Protein AF-A0A2G8JPI4-F1 (afdb_monomer_lite)

Structure (mmCIF, N/CA/C/O backbone):
data_AF-A0A2G8JPI4-F1
#
_entry.id   AF-A0A2G8JPI4-F1
#
loop_
_atom_site.group_PDB
_atom_site.id
_atom_site.type_symbol
_atom_site.label_atom_id
_atom_site.label_alt_id
_atom_site.label_comp_id
_atom_site.label_asym_id
_atom_site.label_entity_id
_atom_site.label_seq_id
_atom_site.pdbx_PDB_ins_code
_atom_site.Cartn_x
_atom_site.Cartn_y
_atom_site.Cartn_z
_atom_site.occupancy
_atom_site.B_iso_or_equiv
_atom_site.auth_seq_id
_atom_site.auth_comp_id
_atom_site.auth_asym_id
_atom_site.auth_atom_id
_atom_site.pdbx_PDB_model_num
ATOM 1 N N . MET A 1 1 ? -6.021 17.918 20.365 1.00 52.72 1 MET A N 1
ATOM 2 C CA . MET A 1 1 ? -4.608 18.289 20.134 1.00 52.72 1 MET A CA 1
ATOM 3 C C . MET A 1 1 ? -3.878 18.309 21.466 1.00 52.72 1 MET A C 1
ATOM 5 O O . MET A 1 1 ? -3.669 19.370 22.038 1.00 52.72 1 MET A O 1
ATOM 9 N N . GLY A 1 2 ? -3.569 17.142 22.024 1.00 67.56 2 GLY A N 1
ATOM 10 C CA . GLY A 1 2 ? -2.947 17.093 23.340 1.00 67.56 2 GLY A CA 1
ATOM 11 C C . GLY A 1 2 ? -2.645 15.677 23.785 1.00 67.56 2 GLY A C 1
ATOM 12 O O . GLY A 1 2 ? -3.552 14.966 24.190 1.00 67.56 2 GLY A O 1
ATOM 13 N N . SER A 1 3 ? -1.364 15.316 23.748 1.00 59.25 3 SER A N 1
ATOM 14 C CA . SER A 1 3 ? -0.726 14.437 24.732 1.00 59.25 3 SER 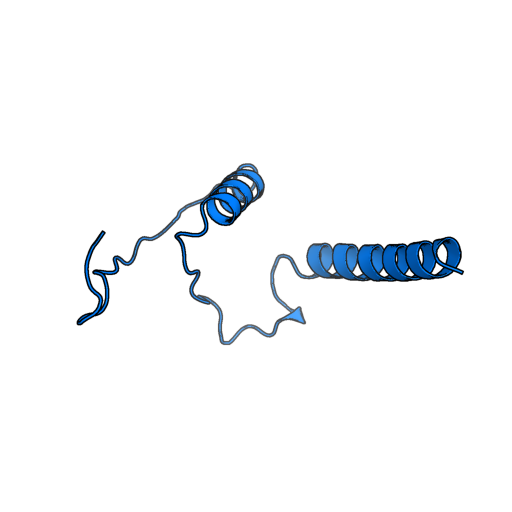A CA 1
ATOM 15 C C . SER A 1 3 ? 0.799 14.442 24.528 1.00 59.25 3 SER A C 1
ATOM 17 O O . SER A 1 3 ? 1.418 13.466 24.143 1.00 59.25 3 SER A O 1
ATOM 19 N N . LEU A 1 4 ? 1.466 15.562 24.828 1.00 74.81 4 LEU A N 1
ATOM 20 C CA . LEU A 1 4 ? 2.943 15.581 24.875 1.00 74.81 4 LEU A CA 1
ATOM 21 C C . LEU A 1 4 ? 3.516 14.631 25.948 1.00 74.81 4 LEU A C 1
ATOM 23 O O . LEU A 1 4 ? 4.686 14.272 25.899 1.00 74.81 4 LEU A O 1
ATOM 27 N N . PHE A 1 5 ? 2.692 14.229 26.922 1.00 83.88 5 PHE A N 1
ATOM 28 C CA . PHE A 1 5 ? 3.099 13.423 28.075 1.00 83.88 5 PHE A CA 1
ATOM 29 C C . PHE A 1 5 ? 2.671 11.944 28.018 1.00 83.88 5 PHE A C 1
ATOM 31 O O . PHE A 1 5 ? 3.143 11.155 28.838 1.00 83.88 5 PHE A O 1
ATOM 38 N N . ARG A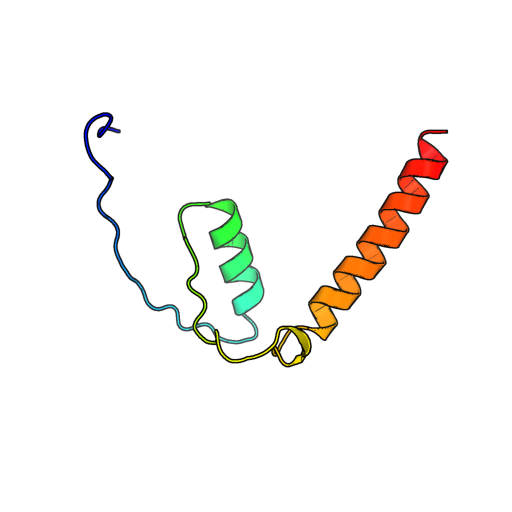 1 6 ? 1.757 11.550 27.118 1.00 84.88 6 ARG A N 1
ATOM 39 C CA . ARG A 1 6 ? 1.192 10.186 27.036 1.00 84.88 6 ARG A CA 1
ATOM 40 C C . ARG A 1 6 ? 0.903 9.814 25.584 1.00 84.88 6 ARG A C 1
ATOM 42 O O . ARG A 1 6 ? 0.795 10.692 24.750 1.00 84.88 6 ARG A O 1
ATOM 49 N N . SER A 1 7 ? 0.812 8.524 25.279 1.00 89.44 7 SER A N 1
ATOM 50 C CA . SER A 1 7 ? 0.409 8.075 23.942 1.00 89.44 7 SER A CA 1
ATOM 51 C C . SER A 1 7 ? -1.073 8.366 23.705 1.00 89.44 7 SER A C 1
ATOM 53 O O . SER A 1 7 ? -1.865 8.305 24.647 1.00 89.44 7 SER A O 1
ATOM 55 N N . GLU A 1 8 ? -1.442 8.647 22.457 1.00 88.88 8 GLU A N 1
ATOM 56 C CA . GLU A 1 8 ? -2.847 8.751 22.064 1.00 88.88 8 GLU A CA 1
ATOM 57 C C . GLU A 1 8 ? -3.551 7.390 22.169 1.00 88.88 8 GLU A C 1
ATOM 59 O O . GLU A 1 8 ? -2.925 6.327 22.078 1.00 88.88 8 GLU A O 1
ATOM 64 N N . GLU A 1 9 ? -4.864 7.421 22.393 1.00 89.75 9 GLU A N 1
ATOM 65 C CA . GLU A 1 9 ? -5.672 6.207 22.433 1.00 89.75 9 GLU A CA 1
ATOM 66 C C . GLU A 1 9 ? -5.767 5.587 21.037 1.00 89.75 9 GLU A C 1
ATOM 68 O O . GLU A 1 9 ? -6.154 6.238 20.069 1.00 89.75 9 GLU A O 1
ATOM 73 N N . MET A 1 10 ? -5.437 4.299 20.943 1.00 92.56 10 MET A N 1
ATOM 74 C CA . MET A 1 10 ? -5.470 3.546 19.692 1.00 92.56 10 MET A CA 1
ATOM 75 C C . MET A 1 10 ? -6.621 2.544 19.716 1.00 92.56 10 MET A C 1
ATOM 77 O O . MET A 1 10 ? -6.833 1.855 20.716 1.00 92.56 10 MET A O 1
ATOM 81 N N . CYS A 1 11 ? -7.320 2.390 18.592 1.00 94.19 11 CYS A N 1
ATOM 82 C CA . CYS A 1 11 ? -8.346 1.366 18.420 1.00 94.19 11 CYS A CA 1
ATOM 83 C C . CYS A 1 11 ? -7.932 0.341 17.355 1.00 94.19 11 CYS A C 1
ATOM 85 O O . CYS A 1 11 ? -7.271 0.659 16.365 1.00 94.19 11 CYS A O 1
ATOM 87 N N . LYS A 1 12 ? -8.314 -0.925 17.563 1.00 93.94 12 LYS A N 1
ATOM 88 C CA . LYS A 1 12 ? -8.148 -1.978 16.557 1.00 93.94 12 LYS A CA 1
ATOM 89 C C . LYS A 1 12 ? -9.467 -2.150 15.813 1.00 93.94 12 LYS A C 1
ATOM 91 O O . LYS A 1 12 ? -10.424 -2.668 16.379 1.00 93.94 12 LYS A O 1
ATOM 96 N N . ALA A 1 13 ? -9.485 -1.766 14.543 1.00 93.25 13 ALA A N 1
ATOM 97 C CA . ALA A 1 13 ? -10.600 -2.019 13.638 1.00 93.25 13 ALA A CA 1
ATOM 98 C C . ALA A 1 13 ? -10.275 -3.170 12.673 1.00 93.25 13 ALA A C 1
ATOM 100 O O . ALA A 1 13 ? -9.109 -3.429 12.364 1.00 93.25 13 ALA A O 1
ATOM 101 N N . GLN A 1 14 ? -11.310 -3.861 12.194 1.00 94.56 14 GLN A N 1
ATOM 102 C CA . GLN A 1 14 ? -11.201 -4.880 11.152 1.00 94.56 14 GLN A CA 1
ATOM 103 C C . GLN A 1 14 ? -11.937 -4.397 9.903 1.00 94.56 14 GLN A C 1
ATOM 105 O O . GLN A 1 14 ? -13.118 -4.066 9.965 1.00 94.56 14 GLN A O 1
ATOM 110 N N . LEU A 1 15 ? -11.228 -4.353 8.777 1.00 92.75 15 LEU A N 1
ATOM 111 C CA . LEU A 1 15 ? -11.754 -3.893 7.495 1.00 92.75 15 LEU A CA 1
ATOM 112 C C . LEU A 1 15 ? -12.099 -5.096 6.615 1.00 92.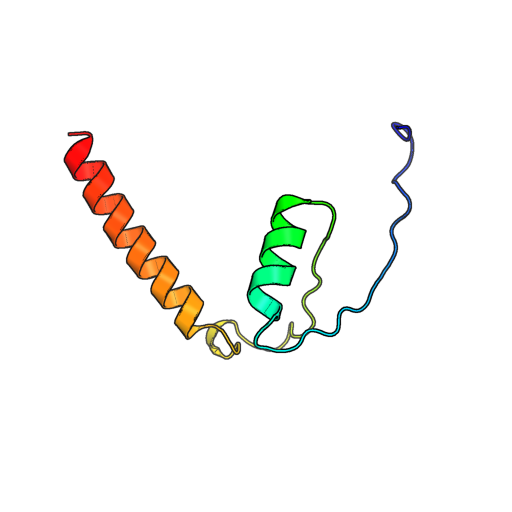75 15 LEU A C 1
ATOM 114 O O . LEU A 1 15 ? -11.275 -5.994 6.436 1.00 92.75 15 LEU A O 1
ATOM 118 N N . PHE A 1 16 ? -13.298 -5.088 6.039 1.00 94.44 16 PHE A N 1
ATOM 119 C CA . PHE A 1 16 ? -13.725 -6.051 5.029 1.00 94.44 16 PHE A CA 1
ATOM 120 C C . PHE A 1 16 ? -13.936 -5.304 3.718 1.00 94.44 16 PHE A C 1
ATOM 122 O O . PHE A 1 16 ? -14.808 -4.445 3.624 1.00 94.44 16 PHE A O 1
ATOM 129 N N . LEU A 1 17 ? -13.112 -5.612 2.718 1.00 94.00 17 LEU A N 1
ATOM 130 C CA . LEU A 1 17 ? -13.109 -4.923 1.431 1.00 94.00 17 LEU A CA 1
ATOM 131 C C . LEU A 1 17 ? -13.408 -5.914 0.308 1.00 94.00 17 LEU A C 1
ATOM 133 O O . LEU A 1 17 ? -12.846 -7.011 0.263 1.00 94.00 17 LEU A O 1
ATOM 137 N N . GLN A 1 18 ? -14.274 -5.510 -0.619 1.00 95.62 18 GLN A N 1
ATOM 138 C CA . GLN A 1 18 ? -14.440 -6.214 -1.888 1.00 95.62 18 GLN A CA 1
ATOM 139 C C . GLN A 1 18 ? -13.233 -5.942 -2.790 1.00 95.62 18 GLN A C 1
ATOM 141 O O . GLN A 1 18 ? -12.642 -4.867 -2.732 1.00 95.62 18 GLN A O 1
ATOM 146 N N . SER A 1 19 ? -12.865 -6.907 -3.639 1.00 90.69 19 SER A N 1
ATOM 147 C CA . SER A 1 19 ? -11.638 -6.808 -4.449 1.00 90.69 19 SER A CA 1
ATOM 148 C C . SER A 1 19 ? -11.647 -5.613 -5.413 1.00 90.69 19 SER A C 1
ATOM 150 O O . SER A 1 19 ? -10.594 -5.033 -5.646 1.00 90.69 19 SER A O 1
ATOM 152 N N . GLU A 1 20 ? -12.816 -5.215 -5.918 1.00 93.69 20 GLU A N 1
ATOM 153 C CA . GLU A 1 20 ? -12.968 -4.078 -6.839 1.00 93.69 20 GLU A CA 1
ATOM 154 C C . GLU A 1 20 ? -12.782 -2.721 -6.142 1.00 93.69 20 GLU A C 1
ATOM 156 O O . GLU A 1 20 ? -12.172 -1.816 -6.702 1.00 93.69 20 GLU A O 1
ATOM 161 N N . ALA A 1 21 ? -13.245 -2.596 -4.895 1.00 94.38 21 ALA A N 1
ATOM 162 C CA . ALA A 1 21 ? -13.130 -1.371 -4.101 1.00 94.38 21 ALA A CA 1
ATOM 163 C C . ALA A 1 21 ? -11.853 -1.319 -3.244 1.00 94.38 21 ALA A C 1
ATOM 165 O O . ALA A 1 21 ? -11.528 -0.285 -2.669 1.00 94.38 21 ALA A O 1
ATOM 166 N N . ALA A 1 22 ? -11.112 -2.427 -3.132 1.00 94.12 22 ALA A N 1
ATOM 167 C CA . ALA A 1 22 ? -9.954 -2.509 -2.249 1.00 94.12 22 ALA A CA 1
ATOM 168 C C . ALA A 1 22 ? -8.878 -1.472 -2.599 1.00 94.12 22 ALA A C 1
ATOM 170 O O . ALA A 1 22 ? -8.320 -0.855 -1.696 1.00 94.12 22 ALA A O 1
ATOM 171 N N . TYR A 1 23 ? -8.610 -1.255 -3.891 1.00 93.75 23 TYR A N 1
ATOM 172 C CA . TYR A 1 23 ? -7.591 -0.300 -4.326 1.00 93.75 23 TYR A CA 1
ATOM 173 C C . TYR A 1 23 ? -7.958 1.142 -3.958 1.00 93.75 23 TYR A C 1
ATOM 175 O O . TYR A 1 23 ? -7.157 1.830 -3.330 1.00 93.75 23 TYR A O 1
ATOM 183 N N . SER A 1 24 ? -9.174 1.584 -4.297 1.00 96.25 24 SER A N 1
ATOM 184 C CA . SER A 1 24 ? -9.624 2.947 -4.003 1.00 96.25 24 SER A CA 1
ATOM 185 C C . SER A 1 24 ? -9.678 3.196 -2.500 1.00 96.25 24 SER A C 1
ATOM 187 O O . SER A 1 24 ? -9.080 4.153 -2.026 1.00 96.25 24 SER A O 1
ATOM 189 N N . CYS A 1 25 ? -10.286 2.294 -1.724 1.00 95.62 25 CYS A N 1
ATOM 190 C CA . CYS A 1 25 ? -10.354 2.446 -0.271 1.00 95.62 25 CYS A CA 1
ATOM 191 C C . CYS A 1 25 ? -8.966 2.532 0.379 1.00 95.62 25 CYS A C 1
ATOM 193 O O . CYS A 1 25 ? -8.765 3.345 1.276 1.00 95.62 25 CYS A O 1
ATOM 195 N N . VAL A 1 26 ? -8.002 1.708 -0.047 1.00 95.25 26 VAL A N 1
ATOM 196 C CA . VAL A 1 26 ? -6.640 1.748 0.513 1.00 95.25 26 VAL A CA 1
ATOM 197 C C . VAL A 1 26 ? -5.895 3.019 0.095 1.00 95.25 26 VAL A C 1
ATOM 199 O O . VAL A 1 26 ? -5.148 3.553 0.911 1.00 95.25 26 VAL A O 1
ATOM 202 N N . SER A 1 27 ? -6.124 3.528 -1.120 1.00 95.88 27 SER A N 1
ATOM 203 C CA . SER A 1 27 ? -5.563 4.807 -1.578 1.00 95.88 27 SER A CA 1
ATOM 204 C C . SER A 1 27 ? -6.013 5.963 -0.683 1.00 95.88 27 SER A C 1
ATOM 206 O O . SER A 1 27 ? -5.175 6.663 -0.123 1.00 95.88 27 SER A O 1
ATOM 208 N N . GLU A 1 28 ? -7.322 6.090 -0.454 1.00 96.06 28 GLU A N 1
ATOM 209 C CA . GLU A 1 28 ? -7.903 7.133 0.406 1.00 96.06 28 GLU A CA 1
ATOM 210 C C . GLU A 1 28 ? -7.400 7.028 1.857 1.00 96.06 28 GLU A C 1
ATOM 212 O O . GLU A 1 28 ? -7.051 8.022 2.491 1.00 96.06 28 GLU A O 1
ATOM 217 N N . LEU A 1 29 ? -7.297 5.805 2.397 1.00 95.50 29 LEU A N 1
ATOM 218 C CA . LEU A 1 29 ? -6.722 5.583 3.731 1.00 95.50 29 LEU A CA 1
ATOM 219 C C . LEU A 1 29 ? -5.243 5.991 3.807 1.00 95.50 29 LEU A C 1
ATOM 221 O O . LEU A 1 29 ? -4.794 6.463 4.854 1.00 95.50 29 LEU A O 1
ATOM 225 N N . GLY A 1 30 ? -4.495 5.805 2.717 1.00 95.19 30 GLY A N 1
ATOM 226 C CA . GLY A 1 30 ? -3.109 6.246 2.592 1.00 95.19 30 GLY A CA 1
ATOM 227 C C . GLY A 1 30 ? -2.977 7.768 2.584 1.00 95.19 30 GLY A C 1
ATOM 228 O O . GLY A 1 30 ? -2.087 8.294 3.248 1.00 95.19 30 GLY A O 1
ATOM 229 N N . GLU A 1 31 ? -3.888 8.470 1.906 1.00 96.44 31 GLU A N 1
ATOM 230 C CA . GLU A 1 31 ? -3.939 9.938 1.886 1.00 96.44 31 GLU A CA 1
ATOM 231 C C . GLU A 1 31 ? -4.312 10.529 3.251 1.00 96.44 31 GLU A C 1
ATOM 233 O O . GLU A 1 31 ? -3.732 11.531 3.668 1.00 96.44 31 GLU A O 1
ATOM 238 N N . LEU A 1 32 ? -5.224 9.881 3.987 1.00 95.25 32 LEU A N 1
ATOM 239 C CA . LEU A 1 32 ? -5.558 10.277 5.358 1.00 95.25 32 LEU A CA 1
ATOM 240 C C . LEU A 1 32 ? -4.374 10.099 6.322 1.00 95.25 32 LEU A C 1
ATOM 242 O O . LEU A 1 32 ? -4.204 10.906 7.232 1.00 95.25 32 LEU A O 1
ATOM 246 N N . GLY A 1 33 ? -3.572 9.038 6.164 1.00 93.31 33 GLY A N 1
ATOM 247 C CA . GLY A 1 33 ? -2.352 8.815 6.954 1.00 93.31 33 GLY A CA 1
ATOM 248 C C . GLY A 1 33 ? -2.573 8.473 8.437 1.00 93.31 33 GLY A C 1
ATOM 249 O O . GLY A 1 33 ? -1.638 8.542 9.230 1.00 93.31 33 GLY A O 1
ATOM 250 N N . LEU A 1 34 ? -3.796 8.096 8.828 1.00 92.38 34 LEU A N 1
ATOM 251 C CA . LEU A 1 34 ? -4.186 7.833 10.226 1.00 92.38 34 LEU A CA 1
ATOM 252 C C . LEU A 1 34 ? -4.229 6.341 10.594 1.00 92.38 34 LEU A C 1
ATOM 254 O O . LEU A 1 34 ? -4.567 5.986 11.722 1.00 92.38 34 LEU A O 1
ATOM 258 N N . VAL A 1 35 ? -3.940 5.448 9.645 1.00 94.44 35 VAL A N 1
ATOM 259 C CA . 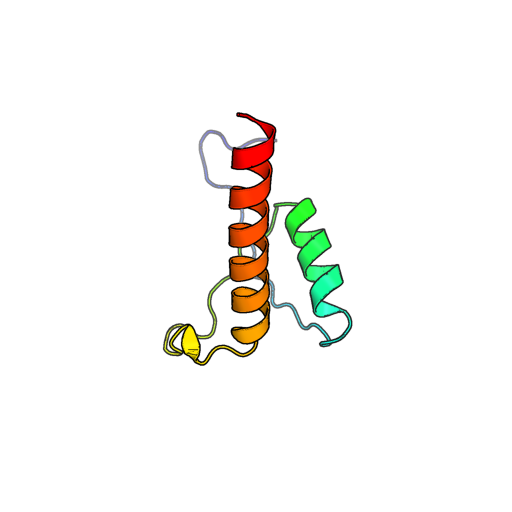VAL A 1 35 ? -4.123 4.001 9.815 1.00 94.44 35 VAL A CA 1
ATOM 260 C C . VAL A 1 35 ? -2.788 3.272 9.775 1.00 94.44 35 VAL A C 1
ATOM 262 O O . VAL A 1 35 ? -1.971 3.479 8.883 1.00 94.44 35 VAL A O 1
ATOM 265 N N . GLN A 1 36 ? -2.601 2.344 10.715 1.00 94.44 36 GLN A N 1
ATOM 266 C CA . GLN A 1 36 ? -1.483 1.406 10.715 1.00 94.44 36 GLN A CA 1
ATOM 267 C C . GLN A 1 36 ? -1.978 -0.010 10.401 1.00 94.44 36 GLN A C 1
ATOM 269 O O . GLN A 1 36 ? -2.701 -0.622 11.191 1.00 94.44 36 GLN A O 1
ATOM 274 N N . PHE A 1 37 ? -1.557 -0.558 9.260 1.00 94.56 37 PHE A N 1
ATOM 275 C CA . PHE A 1 37 ? -1.867 -1.940 8.895 1.00 94.56 37 PHE A CA 1
ATOM 276 C C . PHE A 1 37 ? -1.027 -2.933 9.706 1.00 94.56 37 PHE A C 1
ATOM 278 O O . PHE A 1 37 ? 0.162 -2.724 9.945 1.00 94.56 37 PHE A O 1
ATOM 285 N N . ARG A 1 38 ? -1.650 -4.046 10.104 1.00 94.50 38 ARG A N 1
ATOM 286 C CA . ARG A 1 38 ? -0.959 -5.191 10.709 1.00 94.50 38 ARG A CA 1
ATOM 287 C C . ARG A 1 38 ? -0.853 -6.327 9.707 1.00 94.50 38 ARG A C 1
ATOM 289 O O . ARG A 1 38 ? -1.818 -6.620 9.004 1.00 94.50 38 ARG A O 1
ATOM 296 N N . ASP A 1 39 ? 0.300 -6.986 9.691 1.00 93.56 39 ASP A N 1
ATOM 297 C CA . ASP A 1 39 ? 0.481 -8.193 8.894 1.00 93.56 39 ASP A CA 1
ATOM 298 C C . ASP A 1 39 ? -0.335 -9.341 9.502 1.00 93.56 39 ASP A C 1
ATOM 300 O O . ASP A 1 39 ? -0.117 -9.743 10.646 1.00 93.56 39 ASP A O 1
ATOM 304 N N . LEU A 1 40 ? -1.310 -9.834 8.740 1.00 92.00 40 LEU A N 1
ATOM 305 C CA . LEU A 1 40 ? -2.125 -10.990 9.110 1.00 92.00 40 LEU A CA 1
ATOM 306 C C . LEU A 1 40 ? -1.485 -12.314 8.671 1.00 92.00 40 LEU A C 1
ATOM 308 O O . LEU A 1 40 ? -1.898 -13.364 9.151 1.00 92.00 40 LEU A O 1
ATOM 312 N N . ASN A 1 41 ? -0.490 -12.275 7.779 1.00 91.81 41 ASN A N 1
ATOM 313 C CA . ASN A 1 41 ? 0.132 -13.450 7.172 1.00 91.81 41 ASN A CA 1
ATOM 314 C C . ASN A 1 41 ? 1.665 -13.446 7.367 1.00 91.81 41 ASN A C 1
ATOM 316 O O . ASN A 1 41 ? 2.400 -13.480 6.371 1.00 91.81 41 ASN A O 1
ATOM 320 N N . PRO A 1 42 ? 2.171 -13.432 8.618 1.00 91.06 42 PRO A N 1
ATOM 321 C CA . PRO A 1 42 ? 3.611 -13.371 8.884 1.00 91.06 42 PRO A CA 1
ATOM 322 C C . PRO A 1 42 ? 4.364 -14.615 8.386 1.00 91.06 42 PRO A C 1
ATOM 324 O O . PRO A 1 42 ? 5.496 -14.510 7.928 1.00 91.06 42 PRO A O 1
ATOM 327 N N . GLU A 1 43 ? 3.716 -15.781 8.397 1.00 93.00 43 GLU A N 1
ATOM 328 C CA . GLU A 1 43 ? 4.299 -17.053 7.942 1.00 93.00 43 GLU A CA 1
ATOM 329 C C . GLU A 1 43 ? 4.399 -17.159 6.410 1.00 93.00 43 GLU A C 1
ATOM 331 O O . GLU A 1 43 ? 5.084 -18.026 5.860 1.00 93.00 43 GLU A O 1
ATOM 336 N N . VAL A 1 44 ? 3.690 -16.290 5.680 1.00 91.69 44 VAL A N 1
ATOM 337 C CA . VAL A 1 44 ? 3.660 -16.332 4.218 1.00 91.69 44 VAL A CA 1
ATOM 338 C C . VAL A 1 44 ? 4.793 -15.482 3.662 1.00 91.69 44 VAL A C 1
ATOM 340 O O . VAL A 1 44 ? 4.772 -14.249 3.719 1.00 91.69 44 VAL A O 1
ATOM 343 N N . ASN A 1 45 ? 5.753 -16.165 3.037 1.00 90.50 45 ASN A N 1
ATOM 344 C CA . ASN A 1 45 ? 6.857 -15.535 2.321 1.00 90.50 45 ASN A CA 1
ATOM 345 C C . ASN A 1 45 ? 6.338 -14.514 1.287 1.00 90.50 45 ASN A C 1
ATOM 347 O O . ASN A 1 45 ? 5.357 -14.772 0.583 1.00 90.50 45 ASN A O 1
ATOM 351 N N . ALA A 1 46 ? 7.030 -13.381 1.156 1.00 87.19 46 ALA A N 1
ATOM 352 C CA . ALA A 1 46 ? 6.689 -12.275 0.264 1.00 87.19 46 ALA A CA 1
ATOM 353 C C . ALA A 1 46 ? 6.382 -12.727 -1.176 1.00 87.19 46 ALA A C 1
ATOM 355 O O . ALA A 1 46 ? 5.439 -12.238 -1.793 1.00 87.19 46 ALA A O 1
ATOM 356 N N . PHE A 1 47 ? 7.109 -13.728 -1.683 1.00 87.00 47 PHE A N 1
ATOM 357 C CA . PHE A 1 47 ? 6.935 -14.251 -3.042 1.00 87.00 47 PHE A CA 1
ATOM 358 C C . PHE A 1 47 ? 5.634 -15.019 -3.286 1.00 87.00 47 PHE A C 1
ATOM 360 O O . PHE A 1 47 ? 5.259 -15.228 -4.435 1.00 87.00 47 PHE A O 1
ATOM 367 N N . ARG A 1 48 ? 4.965 -15.474 -2.223 1.00 87.38 48 ARG A N 1
ATOM 368 C CA . ARG A 1 48 ? 3.708 -16.231 -2.301 1.00 87.38 48 ARG A CA 1
ATOM 369 C C . ARG A 1 48 ? 2.487 -15.373 -1.971 1.00 87.38 48 ARG A C 1
ATOM 371 O O . ARG A 1 48 ? 1.377 -15.894 -1.904 1.00 87.38 48 ARG A O 1
ATOM 378 N N . ARG A 1 49 ? 2.673 -14.070 -1.734 1.00 91.81 49 ARG A N 1
ATOM 379 C CA . ARG A 1 49 ? 1.570 -13.152 -1.431 1.00 91.81 49 ARG A CA 1
ATOM 380 C C . ARG A 1 49 ? 0.738 -12.882 -2.685 1.00 91.81 49 ARG A C 1
ATOM 382 O O . ARG A 1 49 ? 1.265 -12.828 -3.792 1.00 91.81 49 ARG A O 1
ATOM 389 N N . LYS A 1 50 ? -0.567 -12.670 -2.484 1.00 89.81 50 LYS A N 1
ATOM 390 C CA . LYS A 1 50 ? -1.571 -12.532 -3.555 1.00 89.81 50 LYS A CA 1
ATOM 391 C C . LYS A 1 50 ? -1.200 -11.490 -4.621 1.00 89.81 50 LYS A C 1
ATOM 393 O O . LYS A 1 50 ? -1.427 -11.750 -5.792 1.00 89.81 50 LYS A O 1
ATOM 398 N N . PHE A 1 51 ? -0.621 -10.357 -4.215 1.00 90.44 51 PHE A N 1
ATOM 399 C CA . PHE A 1 51 ? -0.365 -9.200 -5.086 1.00 90.44 51 PHE A CA 1
ATOM 400 C C . PHE A 1 51 ? 1.106 -9.045 -5.519 1.00 90.44 51 PHE A C 1
ATOM 402 O O . PHE A 1 51 ? 1.568 -7.949 -5.830 1.00 90.44 51 PHE A O 1
ATOM 409 N N . VAL A 1 52 ? 1.896 -10.125 -5.477 1.00 94.38 52 VAL A N 1
ATOM 410 C CA . VAL A 1 52 ? 3.340 -10.062 -5.779 1.00 94.38 52 VAL A CA 1
ATOM 411 C C . VAL A 1 52 ? 3.626 -9.639 -7.224 1.00 94.38 52 VAL A C 1
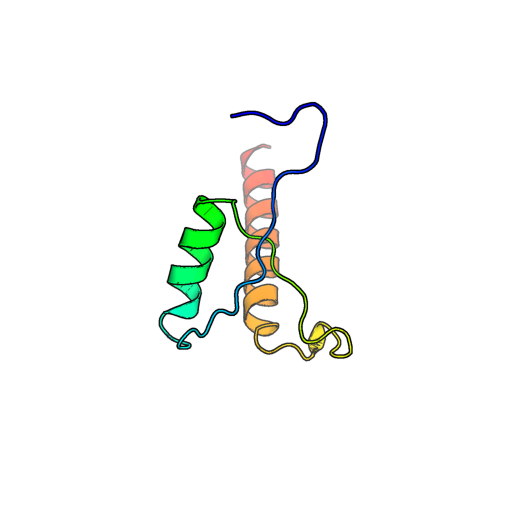ATOM 413 O O . VAL A 1 52 ? 4.624 -8.972 -7.490 1.00 94.38 52 VAL A O 1
ATOM 416 N N . ASN A 1 53 ? 2.765 -10.018 -8.168 1.00 94.38 53 ASN A N 1
ATOM 417 C CA . ASN A 1 53 ? 2.978 -9.732 -9.584 1.00 94.38 53 ASN A CA 1
ATOM 418 C C . ASN A 1 53 ? 2.770 -8.246 -9.882 1.00 94.38 53 ASN A C 1
ATOM 420 O O . ASN A 1 53 ? 3.523 -7.659 -10.652 1.00 94.38 53 ASN A O 1
ATOM 424 N N . GLU A 1 54 ? 1.779 -7.636 -9.246 1.00 93.19 54 GLU A N 1
ATOM 425 C CA . GLU A 1 54 ? 1.463 -6.218 -9.339 1.00 93.19 54 GLU A CA 1
ATOM 426 C C . GLU A 1 54 ? 2.592 -5.374 -8.746 1.00 93.19 54 GLU A C 1
ATOM 428 O O . GLU A 1 54 ? 3.063 -4.453 -9.407 1.00 93.19 54 GLU A O 1
ATOM 433 N N . VAL A 1 55 ? 3.105 -5.748 -7.567 1.00 94.31 55 VAL A N 1
ATOM 434 C CA . VAL A 1 55 ? 4.257 -5.068 -6.945 1.00 94.31 55 VAL A CA 1
ATOM 435 C C . VAL A 1 55 ? 5.487 -5.133 -7.854 1.00 94.31 55 VAL A C 1
ATOM 437 O O . VAL A 1 55 ? 6.087 -4.106 -8.148 1.00 94.31 55 VAL A O 1
ATOM 440 N N . ARG A 1 56 ? 5.804 -6.312 -8.405 1.00 95.06 56 ARG A N 1
ATOM 441 C CA . ARG A 1 56 ? 6.933 -6.472 -9.340 1.00 95.06 56 ARG A CA 1
ATOM 442 C C . ARG A 1 56 ? 6.796 -5.620 -10.602 1.00 95.06 56 ARG A C 1
ATOM 444 O O . ARG A 1 56 ? 7.800 -5.150 -11.130 1.00 95.06 56 ARG A O 1
ATOM 451 N N . ARG A 1 57 ? 5.573 -5.440 -11.113 1.00 96.06 57 ARG A N 1
ATOM 452 C CA . ARG A 1 57 ? 5.323 -4.554 -12.262 1.00 96.06 57 ARG A CA 1
ATOM 453 C C . ARG A 1 57 ? 5.615 -3.099 -11.904 1.00 96.06 57 ARG A C 1
ATOM 455 O O . ARG A 1 57 ? 6.234 -2.413 -12.711 1.00 96.06 57 ARG A O 1
ATOM 462 N N . CYS A 1 58 ? 5.218 -2.653 -10.713 1.00 95.94 58 CYS A N 1
ATOM 463 C CA . CYS A 1 58 ? 5.537 -1.313 -10.223 1.00 95.94 58 CYS A CA 1
ATOM 464 C C . CYS A 1 58 ? 7.051 -1.114 -10.047 1.00 95.94 58 CYS A C 1
ATOM 466 O O . CYS A 1 58 ? 7.570 -0.108 -10.521 1.00 95.94 58 CYS A O 1
ATOM 468 N N . ASP A 1 59 ? 7.763 -2.086 -9.467 1.00 96.31 59 ASP A N 1
ATOM 469 C CA . ASP A 1 59 ? 9.223 -2.019 -9.283 1.00 96.31 59 ASP A CA 1
ATOM 470 C C . ASP A 1 59 ? 9.966 -1.867 -10.624 1.00 96.31 59 ASP A C 1
ATOM 472 O O . ASP A 1 59 ? 10.898 -1.070 -10.761 1.00 96.31 59 ASP A O 1
ATOM 476 N N . GLU A 1 60 ? 9.541 -2.613 -11.650 1.00 96.94 60 GLU A N 1
ATOM 477 C CA . GLU A 1 60 ? 10.131 -2.523 -12.988 1.00 96.94 60 GLU A CA 1
ATOM 478 C C . GLU A 1 60 ? 9.847 -1.167 -13.649 1.00 96.94 60 GLU A C 1
ATOM 480 O O . GLU A 1 60 ? 10.748 -0.563 -14.236 1.00 96.94 60 GLU A O 1
ATOM 485 N N . MET A 1 61 ? 8.620 -0.654 -13.520 1.00 96.75 61 MET A N 1
ATOM 486 C CA . MET A 1 61 ? 8.270 0.683 -14.010 1.00 96.75 61 MET A CA 1
ATOM 487 C C . MET A 1 61 ? 9.095 1.765 -13.309 1.00 96.75 61 MET A C 1
ATOM 489 O O . MET A 1 61 ? 9.620 2.665 -13.962 1.00 96.75 61 MET A O 1
ATOM 493 N N . GLU A 1 62 ? 9.270 1.661 -11.993 1.00 96.56 62 GLU A N 1
ATOM 494 C CA . GLU A 1 62 ? 10.096 2.587 -11.224 1.00 96.56 62 GLU A CA 1
ATOM 495 C C . GLU A 1 62 ? 11.556 2.561 -11.698 1.00 96.56 62 GLU A C 1
ATOM 497 O O . GLU A 1 62 ? 12.177 3.613 -11.880 1.00 96.56 62 GLU A O 1
ATOM 502 N N . ARG A 1 63 ? 12.102 1.372 -11.982 1.00 96.75 63 ARG A N 1
ATOM 503 C CA . ARG A 1 63 ? 13.450 1.214 -12.544 1.00 96.75 63 ARG A CA 1
ATOM 504 C C . ARG A 1 63 ? 13.597 1.934 -13.884 1.00 96.75 63 ARG A C 1
ATOM 506 O O . ARG A 1 63 ? 14.585 2.640 -14.093 1.00 96.75 63 ARG A O 1
ATOM 513 N N . GLN A 1 64 ? 12.622 1.781 -14.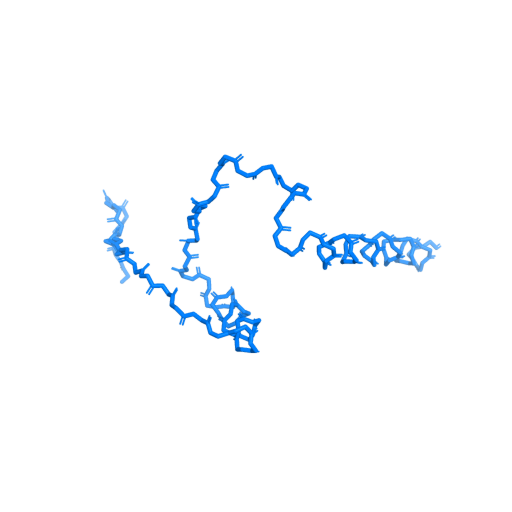778 1.00 96.06 64 GLN A N 1
ATOM 514 C CA . GLN A 1 64 ? 12.613 2.463 -16.074 1.00 96.06 64 GLN A CA 1
ATOM 515 C C . GLN A 1 64 ? 12.532 3.985 -15.908 1.00 96.06 64 GLN A C 1
ATOM 517 O O . GLN A 1 64 ? 13.321 4.713 -16.511 1.00 96.06 64 GLN A O 1
ATOM 522 N N . LEU A 1 65 ? 11.647 4.472 -15.034 1.00 95.88 65 LEU A N 1
ATOM 523 C CA . LEU A 1 65 ? 11.508 5.900 -14.739 1.00 95.88 65 LEU A CA 1
ATOM 524 C C . LEU A 1 65 ? 12.801 6.501 -14.176 1.00 95.88 65 LEU A C 1
ATOM 526 O O . LEU A 1 65 ? 13.221 7.567 -14.620 1.00 95.88 65 LEU A O 1
ATOM 530 N N . ARG A 1 66 ? 13.486 5.806 -13.260 1.00 95.19 66 ARG A N 1
ATOM 531 C CA . ARG A 1 66 ? 14.784 6.246 -12.718 1.00 95.19 66 ARG A CA 1
ATOM 532 C C . ARG A 1 66 ? 15.841 6.406 -13.812 1.00 95.19 66 ARG A C 1
ATOM 534 O O . ARG A 1 66 ? 16.603 7.372 -13.778 1.00 95.19 66 ARG A O 1
ATOM 541 N N . MET A 1 67 ? 15.879 5.497 -14.788 1.00 93.44 67 MET A N 1
ATOM 542 C CA . MET A 1 67 ? 16.796 5.597 -15.931 1.00 93.44 67 MET A CA 1
ATOM 543 C C . MET A 1 67 ? 16.477 6.806 -16.816 1.00 93.44 67 MET A C 1
ATOM 545 O O . MET A 1 67 ? 17.391 7.539 -17.190 1.00 93.44 67 MET A O 1
ATOM 549 N N . LEU A 1 68 ? 15.196 7.049 -17.105 1.00 95.31 68 LEU A N 1
ATOM 550 C CA . LEU A 1 68 ? 14.758 8.197 -17.905 1.00 95.31 68 LEU A CA 1
ATOM 551 C C . LEU A 1 68 ? 15.060 9.531 -17.214 1.00 95.31 68 LEU A C 1
ATOM 553 O O . LEU A 1 68 ? 15.606 10.436 -17.838 1.00 95.31 68 LEU A O 1
ATOM 557 N N . ILE A 1 69 ? 14.761 9.640 -15.917 1.00 95.00 69 ILE A N 1
ATOM 558 C CA . ILE A 1 69 ? 15.045 10.842 -15.121 1.00 95.00 69 ILE A CA 1
ATOM 559 C C . ILE A 1 69 ? 16.551 11.119 -15.091 1.00 95.00 69 ILE A C 1
ATOM 561 O O . ILE A 1 69 ? 16.969 12.260 -15.261 1.00 95.00 69 ILE A O 1
ATOM 565 N N . LYS A 1 70 ? 17.380 10.079 -14.929 1.00 93.00 70 LYS A N 1
ATOM 566 C CA . LYS A 1 70 ? 18.840 10.220 -14.959 1.00 93.00 70 LYS A CA 1
ATOM 567 C C . LYS A 1 70 ? 19.352 10.706 -16.317 1.00 93.00 70 LYS A C 1
ATOM 569 O O . LYS A 1 70 ? 20.295 11.482 -16.347 1.00 93.00 70 LYS A O 1
ATOM 574 N N . PHE A 1 71 ? 18.744 10.259 -17.415 1.00 90.50 71 PHE A N 1
ATOM 575 C CA . PHE A 1 71 ? 19.089 10.728 -18.757 1.00 90.50 71 PHE A CA 1
ATOM 576 C C . PHE A 1 71 ? 18.685 12.193 -18.983 1.00 90.50 71 PHE A C 1
ATOM 578 O O . PHE A 1 71 ? 19.452 12.937 -19.571 1.00 90.50 71 PHE A O 1
ATOM 585 N N . LEU A 1 72 ? 17.511 12.607 -18.496 1.00 86.38 72 LEU A N 1
ATOM 586 C CA . LEU A 1 72 ? 16.992 13.977 -18.636 1.00 86.38 72 LEU A CA 1
ATOM 587 C C . LEU A 1 72 ? 17.723 15.020 -17.777 1.00 86.38 72 LEU A C 1
ATOM 589 O O . LEU A 1 72 ? 17.698 16.200 -18.109 1.00 86.38 72 LEU A O 1
ATOM 593 N N . LEU A 1 73 ? 18.303 14.603 -16.649 1.00 83.50 73 LEU A N 1
ATOM 594 C CA . LEU A 1 73 ? 19.051 15.473 -15.732 1.00 83.50 73 LEU A CA 1
ATOM 595 C C . LEU A 1 73 ? 20.563 15.527 -16.038 1.00 83.50 73 LEU A C 1
ATOM 597 O O . LEU A 1 73 ? 21.299 16.180 -15.296 1.00 83.50 73 LEU A O 1
ATOM 601 N N . CYS A 1 74 ? 21.016 14.837 -17.090 1.00 59.94 74 CYS A N 1
ATOM 602 C CA . CYS A 1 74 ? 22.361 14.940 -17.663 1.00 59.94 74 CYS A CA 1
ATOM 603 C C . CYS A 1 74 ? 22.349 15.865 -18.884 1.00 59.94 74 CYS A C 1
ATOM 605 O O . CYS A 1 74 ? 23.379 16.546 -19.078 1.00 59.94 74 CYS A O 1
#

InterPro domains:
  IPR002490 V-type ATPase, V0 complex, 116kDa subunit family [PF01496] (27-69)
  IPR002490 V-type ATPase, V0 complex, 116kDa subunit family [PTHR11629] (3-69)

Radius of gyration: 18.19 Å; chains: 1; bounding box: 37×35×47 Å

Organism: Stichopus japonicus (NCBI:txid307972)

Secondary structure (DSSP, 8-state):
---SSSPPP---------HHHHHHHHHHHHHH-------S-TTS-GGGSTTHHHHHHHHHHHHHHHHHHHHHT-

Foldseek 3Di:
DDDPPDDDDDDDDDDDDDPVCPVVVVVVVVVVVPDDDDDPCPVDDLCRDPCNVVVVVVVVVVVVVVVVVVVVVD

Sequence (74 aa):
MGSLFRSEEMCKAQLFLQSEAAYSCVSELGELGLVQFRDLNPEVNAFRRKFVNEVRRCDEMERQLRMLIKFLLC

pLDDT: mean 91.03, std 8.41, range [52.72, 96.94]